Protein AF-X1KBC9-F1 (afdb_monomer)

Sequence (126 aa):
ISLLFATGSGLHWLDIVDHFIANFGLVMIGLVECLILGWMYKLSKLRKHANETSEIKIGKWWEYLIKYVIPFVLFLLLAIAIIDNITNPYLGYPWWVIILGGVAPCLAIFLLSFVFMKIKKHEEVI

Solvent-accessible surface area (backbone atoms only — not comparable to full-atom values): 7046 Å² total; per-residue (Å²): 120,71,68,62,46,72,40,99,67,11,59,60,52,48,51,44,29,51,53,33,39,55,54,48,41,51,36,51,51,53,32,52,48,26,55,43,45,45,70,76,41,69,50,69,57,57,47,50,56,53,39,73,80,38,94,68,73,75,60,72,65,59,54,49,35,43,50,47,52,49,38,50,51,36,51,50,50,40,52,50,51,51,51,45,47,70,78,47,41,69,95,74,52,58,66,68,57,49,41,62,40,22,52,46,54,43,50,49,54,56,51,48,51,56,54,54,68,66,56,73,78,79,82,82,85,127

Foldseek 3Di:
DCVCLVDPCNVVLVVLLCVQCVQPQVLVVLLVVLCCCLPVHDVVVVQVVCQVPDPDRDDCVVSVCSNPVSNVVSVVSNVVVVVCCVVQPVVNDDPVSNCVSHVVVSVVVVVVVVVVVPPDDDDPDD

Mean predicted aligned error: 7.73 Å

pLDDT: mean 84.89, std 9.83, range [48.62, 96.12]

Secondary structure (DSSP, 8-state):
-GGGTTSTTHHHHHHHHHHHIIIIIIHHHHHHHHHIIIIIS-HHHHHHHHHHH-SSPP-HHHHHIIIIIHHHHHHHHHHHHHHHHHHS-GGG--HHHHIIIIIHHHHHHHHHHHHHHHSPPP----

Structure (mmCIF, N/CA/C/O backbone):
data_AF-X1KBC9-F1
#
_entry.id   AF-X1KBC9-F1
#
loop_
_atom_site.group_PDB
_atom_site.id
_atom_site.type_symbol
_atom_site.label_atom_id
_atom_site.label_alt_id
_atom_site.label_comp_id
_atom_site.label_asym_id
_atom_site.label_entity_id
_atom_site.label_seq_id
_atom_site.pdbx_PDB_ins_code
_atom_site.Cartn_x
_atom_site.Cartn_y
_atom_site.Cartn_z
_atom_site.occupancy
_atom_site.B_iso_or_equiv
_atom_site.auth_seq_id
_atom_site.auth_comp_id
_atom_site.auth_asym_id
_atom_site.auth_atom_id
_atom_site.pdbx_PDB_model_num
ATOM 1 N N . ILE A 1 1 ? 20.812 -15.482 -5.052 1.00 63.94 1 ILE A N 1
ATOM 2 C CA . ILE A 1 1 ? 20.012 -14.396 -5.673 1.00 63.94 1 ILE A CA 1
ATOM 3 C C . ILE A 1 1 ? 20.766 -13.064 -5.665 1.00 63.94 1 ILE A C 1
ATOM 5 O O . ILE A 1 1 ? 20.916 -12.479 -6.726 1.00 63.94 1 ILE A O 1
ATOM 9 N N . SER A 1 2 ? 21.324 -12.624 -4.531 1.00 72.94 2 SER A N 1
ATOM 10 C CA . SER A 1 2 ? 21.882 -11.267 -4.386 1.00 72.94 2 SER A CA 1
ATOM 11 C C . SER A 1 2 ? 23.103 -10.941 -5.261 1.00 72.94 2 SER A C 1
ATOM 13 O O . SER A 1 2 ? 23.340 -9.776 -5.553 1.00 72.94 2 SER A O 1
ATOM 15 N N . LEU A 1 3 ? 23.840 -11.953 -5.743 1.00 75.44 3 LEU A N 1
ATOM 16 C CA . LEU A 1 3 ? 24.952 -1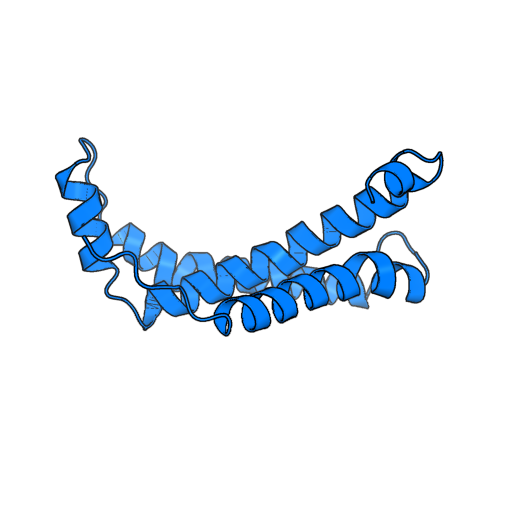1.764 -6.688 1.00 75.44 3 LEU A CA 1
ATOM 17 C C . LEU A 1 3 ? 24.527 -11.115 -8.016 1.00 75.44 3 LEU A C 1
ATOM 19 O O . LEU A 1 3 ? 25.339 -10.430 -8.628 1.00 75.44 3 LEU A O 1
ATOM 23 N N . LEU A 1 4 ? 23.270 -11.287 -8.446 1.00 68.50 4 LEU A N 1
ATOM 24 C CA . LEU A 1 4 ? 22.758 -10.653 -9.667 1.00 68.50 4 LEU A CA 1
ATOM 25 C C . LEU A 1 4 ? 22.751 -9.119 -9.549 1.00 68.50 4 LEU A C 1
ATOM 27 O O . LEU A 1 4 ? 23.065 -8.430 -10.518 1.00 68.50 4 LEU A O 1
ATOM 31 N N . PHE A 1 5 ? 22.496 -8.591 -8.348 1.00 71.38 5 PHE A N 1
ATOM 32 C CA . PHE A 1 5 ? 22.479 -7.151 -8.070 1.00 71.38 5 PHE A CA 1
ATOM 33 C C . PHE A 1 5 ? 23.877 -6.547 -7.866 1.00 71.38 5 PHE A C 1
ATOM 35 O O . PHE A 1 5 ? 24.035 -5.337 -7.972 1.00 71.38 5 PHE A O 1
ATOM 42 N N . ALA A 1 6 ? 24.901 -7.372 -7.622 1.00 75.69 6 ALA A N 1
ATOM 43 C CA . ALA A 1 6 ? 26.285 -6.933 -7.412 1.00 75.69 6 ALA A CA 1
ATOM 44 C C . ALA A 1 6 ? 27.107 -6.814 -8.715 1.00 75.69 6 ALA A C 1
ATOM 46 O O . ALA A 1 6 ? 28.314 -6.580 -8.675 1.00 75.69 6 ALA A O 1
ATOM 47 N N . THR A 1 7 ? 26.476 -7.003 -9.877 1.00 75.81 7 THR A N 1
ATOM 48 C CA . THR A 1 7 ? 27.105 -6.812 -11.194 1.00 75.81 7 THR A CA 1
ATOM 49 C C . THR A 1 7 ? 27.036 -5.342 -11.628 1.00 75.81 7 THR A C 1
ATOM 51 O O . THR A 1 7 ? 26.204 -4.589 -11.132 1.00 75.81 7 THR A O 1
ATOM 54 N N . GLY A 1 8 ? 27.870 -4.910 -12.584 1.00 73.00 8 GLY A N 1
ATOM 55 C CA . GLY A 1 8 ? 27.928 -3.501 -13.022 1.00 73.00 8 GLY A CA 1
ATOM 56 C C . GLY A 1 8 ? 26.610 -2.921 -13.567 1.00 73.00 8 GLY A C 1
ATOM 57 O O . GLY A 1 8 ? 26.437 -1.710 -13.572 1.00 73.00 8 GLY A O 1
ATOM 58 N N . SER A 1 9 ? 25.663 -3.773 -13.977 1.00 76.12 9 SER A N 1
ATOM 59 C CA . SER A 1 9 ? 24.299 -3.394 -14.388 1.00 76.12 9 SER A CA 1
ATOM 60 C C . SER A 1 9 ? 23.230 -3.777 -13.342 1.00 76.12 9 SER A C 1
ATOM 62 O O . SER A 1 9 ? 22.049 -3.475 -13.498 1.00 76.12 9 SER A O 1
ATOM 64 N N . GLY A 1 10 ? 23.630 -4.416 -12.238 1.00 78.31 10 GLY A N 1
ATOM 65 C CA . GLY A 1 10 ? 22.745 -4.898 -11.177 1.00 78.31 10 GLY A CA 1
ATOM 66 C C . GLY A 1 10 ? 22.039 -3.787 -10.400 1.00 78.31 10 GLY A C 1
ATOM 67 O O . GLY A 1 10 ? 20.933 -4.010 -9.914 1.00 78.31 10 GLY A O 1
ATOM 68 N N . LEU A 1 11 ? 22.615 -2.580 -10.363 1.00 82.38 11 LEU A N 1
ATOM 69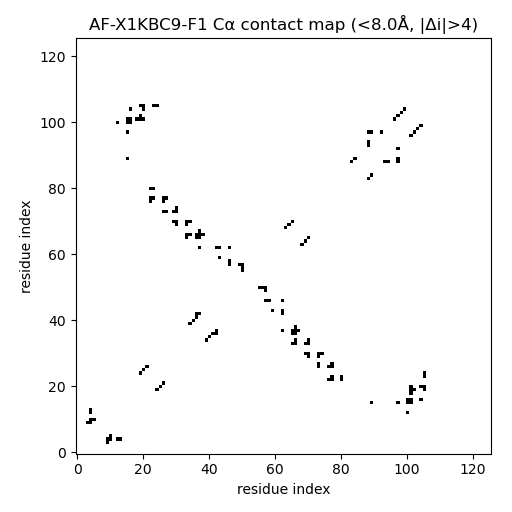 C CA . LEU A 1 11 ? 21.975 -1.404 -9.770 1.00 82.38 11 LEU A CA 1
ATOM 70 C C . LEU A 1 11 ? 20.667 -1.039 -10.490 1.00 82.38 11 LEU A C 1
ATOM 72 O O . LEU A 1 11 ? 19.689 -0.715 -9.830 1.00 82.38 11 LEU A O 1
ATOM 76 N N . HIS A 1 12 ? 20.612 -1.167 -11.820 1.00 83.62 12 HIS A N 1
ATOM 77 C CA . HIS A 1 12 ? 19.394 -0.887 -12.588 1.00 83.62 12 HIS A CA 1
ATOM 78 C C . HIS A 1 12 ? 18.288 -1.906 -12.305 1.00 83.62 12 HIS A C 1
ATOM 80 O O . HIS A 1 12 ? 17.126 -1.541 -12.169 1.00 83.62 12 HIS A O 1
ATOM 86 N N . TRP A 1 13 ? 18.646 -3.186 -12.179 1.00 82.69 13 TRP A N 1
ATOM 87 C CA . TRP A 1 13 ? 17.690 -4.223 -11.791 1.00 82.69 13 TRP A CA 1
ATOM 88 C C . TRP A 1 13 ? 17.166 -4.013 -10.375 1.00 82.69 13 TRP A C 1
ATOM 90 O O . TRP A 1 13 ? 15.975 -4.195 -10.139 1.00 82.69 13 TRP A O 1
ATOM 100 N N . LEU A 1 14 ? 18.046 -3.630 -9.448 1.00 85.50 14 LEU A N 1
ATOM 101 C CA . LEU A 1 14 ? 17.664 -3.335 -8.073 1.00 85.50 14 LEU A CA 1
ATOM 102 C C . LEU A 1 14 ? 16.691 -2.153 -8.009 1.00 85.50 14 LEU A C 1
ATOM 104 O O . LEU A 1 14 ? 15.679 -2.258 -7.332 1.00 85.50 14 LEU A O 1
ATOM 108 N N . ASP A 1 15 ? 16.971 -1.082 -8.750 1.00 85.88 15 ASP A N 1
ATOM 109 C CA . ASP A 1 15 ? 16.137 0.124 -8.815 1.00 85.88 15 A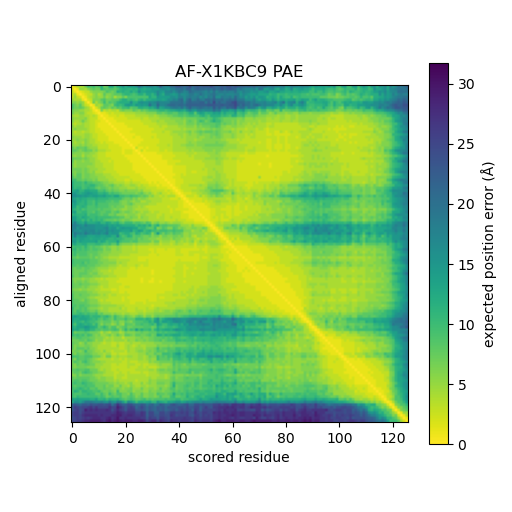SP A CA 1
ATOM 110 C C . ASP A 1 15 ? 14.732 -0.173 -9.366 1.00 85.88 15 ASP A C 1
ATOM 112 O O . ASP A 1 15 ? 13.725 0.196 -8.767 1.00 85.88 15 ASP A O 1
ATOM 116 N N . ILE A 1 16 ? 14.638 -0.956 -10.450 1.00 86.88 16 ILE A N 1
ATOM 117 C CA . ILE A 1 16 ? 13.345 -1.389 -11.005 1.00 86.88 16 ILE A CA 1
ATOM 118 C C . ILE A 1 16 ? 12.564 -2.218 -9.977 1.00 86.88 16 ILE A C 1
ATOM 120 O O . ILE A 1 16 ? 11.384 -1.961 -9.743 1.00 86.88 16 ILE A O 1
ATOM 124 N N . VAL A 1 17 ? 13.202 -3.214 -9.357 1.00 87.69 17 VAL A N 1
ATOM 125 C CA . VAL A 1 17 ? 12.542 -4.068 -8.357 1.00 87.69 17 VAL A CA 1
ATOM 126 C C . VAL A 1 17 ? 12.058 -3.229 -7.170 1.00 87.69 17 VAL A C 1
ATOM 128 O O . VAL A 1 17 ? 10.909 -3.378 -6.755 1.00 87.69 17 VAL A O 1
ATOM 131 N N . ASP A 1 18 ? 12.902 -2.338 -6.648 1.00 88.25 18 ASP A N 1
ATOM 132 C CA . ASP A 1 18 ? 12.581 -1.465 -5.515 1.00 88.25 18 ASP A CA 1
ATOM 133 C C . ASP A 1 18 ? 11.397 -0.547 -5.834 1.00 88.25 18 ASP A C 1
ATOM 135 O O . ASP A 1 18 ? 10.396 -0.544 -5.112 1.00 88.25 18 ASP A O 1
ATOM 139 N N . HIS A 1 19 ? 11.441 0.128 -6.986 1.00 88.56 19 HIS A N 1
ATOM 140 C CA . HIS A 1 19 ? 10.360 0.992 -7.449 1.00 88.56 19 HIS A CA 1
ATOM 141 C C . HIS A 1 19 ? 9.022 0.248 -7.533 1.00 88.56 19 HIS A C 1
ATOM 143 O O . HIS A 1 19 ? 7.998 0.756 -7.068 1.00 88.56 19 HIS A O 1
ATOM 149 N N . PHE A 1 20 ? 9.006 -0.957 -8.108 1.00 89.06 20 PHE A N 1
ATOM 150 C CA . PHE A 1 20 ? 7.771 -1.722 -8.278 1.00 89.06 20 PHE A CA 1
ATOM 151 C C . PHE A 1 20 ? 7.243 -2.301 -6.965 1.00 89.06 20 PHE A C 1
ATOM 153 O O . PHE A 1 20 ? 6.035 -2.253 -6.712 1.00 89.06 20 PHE A O 1
ATOM 160 N N . ILE A 1 21 ? 8.122 -2.823 -6.109 1.00 89.81 21 ILE A N 1
ATOM 161 C CA . ILE A 1 21 ? 7.718 -3.358 -4.806 1.00 89.81 21 ILE A CA 1
ATOM 162 C C . ILE A 1 21 ? 7.177 -2.237 -3.917 1.00 89.81 21 ILE A C 1
ATOM 164 O O . ILE A 1 21 ? 6.131 -2.422 -3.295 1.00 89.81 21 ILE A O 1
ATOM 168 N N . ALA A 1 22 ? 7.827 -1.074 -3.878 1.00 89.81 22 ALA A N 1
ATOM 169 C CA . ALA A 1 22 ? 7.394 0.040 -3.043 1.00 89.81 22 ALA A CA 1
ATOM 170 C C . ALA A 1 22 ? 6.089 0.677 -3.547 1.00 89.81 22 ALA A C 1
ATOM 172 O O . ALA A 1 22 ? 5.159 0.856 -2.762 1.00 89.81 22 ALA A O 1
ATOM 173 N N . ASN A 1 23 ? 5.983 0.980 -4.846 1.00 89.38 23 ASN A N 1
ATOM 174 C CA . ASN A 1 23 ? 4.835 1.726 -5.381 1.00 89.38 23 ASN A CA 1
ATOM 175 C C . ASN A 1 23 ? 3.603 0.863 -5.666 1.00 89.38 23 ASN A C 1
ATOM 177 O O . ASN A 1 23 ? 2.484 1.362 -5.578 1.00 89.38 23 ASN A O 1
ATOM 181 N N . PHE A 1 24 ? 3.782 -0.422 -5.985 1.00 90.12 24 PHE A N 1
ATOM 182 C CA . PHE A 1 24 ? 2.661 -1.331 -6.235 1.00 90.12 24 PHE A CA 1
ATOM 183 C C . PHE A 1 24 ? 2.493 -2.338 -5.108 1.00 90.12 24 PHE A C 1
ATOM 185 O O . PHE A 1 24 ? 1.408 -2.433 -4.544 1.00 90.12 24 PHE A O 1
ATOM 192 N N . GLY A 1 25 ? 3.544 -3.082 -4.761 1.00 89.12 25 GLY A N 1
ATOM 193 C CA . GLY A 1 25 ? 3.458 -4.165 -3.777 1.00 89.12 25 GLY A CA 1
ATOM 194 C C . GLY A 1 25 ? 2.995 -3.681 -2.402 1.00 89.12 25 GLY A C 1
ATOM 195 O O . GLY A 1 25 ? 1.939 -4.089 -1.916 1.00 89.12 25 GLY A O 1
ATOM 196 N N . LEU A 1 26 ? 3.759 -2.777 -1.793 1.00 91.62 26 LEU A N 1
ATOM 197 C CA . LEU A 1 26 ? 3.500 -2.266 -0.447 1.00 91.62 26 LEU A CA 1
ATOM 198 C C . LEU A 1 26 ? 2.190 -1.471 -0.380 1.00 91.62 26 LEU A C 1
ATOM 200 O O . LEU A 1 26 ? 1.401 -1.670 0.542 1.00 91.62 26 LEU A O 1
ATOM 204 N N . VAL A 1 27 ? 1.920 -0.629 -1.382 1.00 93.38 27 VAL A N 1
ATOM 205 C CA . VAL A 1 27 ? 0.674 0.153 -1.469 1.00 93.38 27 VAL A CA 1
ATOM 206 C C . VAL A 1 27 ? -0.550 -0.758 -1.586 1.00 93.38 27 VAL A C 1
ATOM 208 O O . VAL A 1 27 ? -1.532 -0.548 -0.874 1.00 93.38 27 VAL A O 1
ATOM 211 N N . MET A 1 28 ? -0.497 -1.799 -2.426 1.00 91.31 28 MET A N 1
ATOM 212 C CA . MET A 1 28 ? -1.588 -2.771 -2.572 1.00 91.31 28 MET A CA 1
ATOM 213 C C . MET A 1 28 ? -1.853 -3.537 -1.279 1.00 91.31 28 MET A C 1
ATOM 215 O O . MET A 1 28 ? -3.009 -3.677 -0.881 1.00 91.31 28 MET A O 1
ATOM 219 N N . ILE A 1 29 ? -0.799 -4.019 -0.613 1.00 92.31 29 ILE A N 1
ATOM 220 C CA . ILE A 1 29 ? -0.923 -4.740 0.661 1.00 92.31 29 ILE A CA 1
ATOM 221 C C . ILE A 1 29 ? -1.546 -3.825 1.716 1.00 92.31 29 ILE A C 1
ATOM 223 O O . ILE A 1 29 ? -2.553 -4.194 2.317 1.00 92.31 29 ILE A O 1
ATOM 227 N N . GLY A 1 30 ? -1.025 -2.605 1.872 1.00 93.31 30 GLY A N 1
ATOM 228 C CA . GLY A 1 30 ? -1.562 -1.631 2.823 1.00 93.31 30 GLY A CA 1
ATOM 229 C C . GLY A 1 30 ? -3.019 -1.257 2.535 1.00 93.31 30 GLY A C 1
ATOM 230 O O . GLY A 1 30 ? -3.816 -1.107 3.463 1.00 93.31 30 GLY A O 1
ATOM 231 N N . LEU A 1 31 ? -3.405 -1.159 1.258 1.00 94.06 31 LEU A N 1
ATOM 232 C CA . LEU A 1 31 ? -4.788 -0.896 0.867 1.00 94.06 31 LEU A CA 1
ATOM 233 C C . LEU A 1 31 ? -5.698 -2.054 1.289 1.00 94.06 31 LEU A C 1
ATOM 235 O O . LEU A 1 31 ? -6.720 -1.821 1.932 1.00 94.06 31 LEU A O 1
ATOM 239 N N . VAL A 1 32 ? -5.315 -3.296 0.983 1.00 92.62 32 VAL A N 1
ATOM 240 C CA . VAL A 1 32 ? -6.072 -4.496 1.374 1.00 92.62 32 VAL A CA 1
ATOM 241 C C . VAL A 1 32 ? -6.177 -4.612 2.896 1.00 92.62 32 VAL A C 1
ATOM 243 O O . VAL A 1 32 ? -7.268 -4.859 3.409 1.00 92.62 32 VAL A O 1
ATOM 246 N N . GLU A 1 33 ? -5.095 -4.373 3.636 1.00 92.44 33 GLU A N 1
ATOM 247 C CA . GLU A 1 33 ? -5.106 -4.368 5.103 1.00 92.44 33 GLU A CA 1
ATOM 248 C C . GLU A 1 33 ? -6.063 -3.314 5.665 1.00 92.44 33 GLU A C 1
ATOM 250 O O . GLU A 1 33 ? -6.859 -3.621 6.554 1.00 92.44 33 GLU A O 1
ATOM 255 N N . CYS A 1 34 ? -6.057 -2.095 5.118 1.00 94.00 34 CYS A N 1
ATOM 256 C CA . CYS A 1 34 ? -6.992 -1.045 5.524 1.00 94.00 34 CYS A CA 1
ATOM 257 C C . CYS A 1 34 ? -8.444 -1.415 5.198 1.00 94.00 34 CYS A C 1
ATOM 259 O O . CYS A 1 34 ? -9.329 -1.165 6.014 1.00 94.00 34 CYS A O 1
ATOM 261 N N . LEU A 1 35 ? -8.706 -2.043 4.046 1.00 92.50 35 LEU A N 1
ATOM 262 C CA . LEU A 1 35 ? -10.044 -2.524 3.682 1.00 92.50 35 LEU A CA 1
ATOM 263 C C . LEU A 1 35 ? -10.543 -3.607 4.654 1.00 92.50 35 LEU A C 1
ATOM 265 O O . LEU A 1 35 ? -11.682 -3.563 5.127 1.00 92.50 35 LEU A O 1
ATOM 269 N N . ILE A 1 36 ? -9.679 -4.555 5.014 1.00 91.50 36 ILE A N 1
ATOM 270 C CA . ILE A 1 36 ? -10.020 -5.637 5.944 1.00 91.50 36 ILE A CA 1
ATOM 271 C C . ILE A 1 36 ? -10.213 -5.081 7.360 1.00 91.50 36 ILE A C 1
ATOM 273 O O . ILE A 1 36 ? -11.268 -5.268 7.969 1.00 91.50 36 ILE A O 1
ATOM 277 N N . LEU A 1 37 ? -9.232 -4.359 7.902 1.00 90.31 37 LEU A N 1
ATOM 278 C CA . LEU A 1 37 ? -9.291 -3.841 9.272 1.00 90.31 37 LEU A CA 1
ATOM 279 C C . LEU A 1 37 ? -10.344 -2.739 9.433 1.00 90.31 37 LEU A C 1
ATOM 281 O O . LEU A 1 37 ? -10.992 -2.661 10.475 1.00 90.31 37 LEU A O 1
ATOM 285 N N . GLY A 1 38 ? -10.536 -1.914 8.404 1.00 89.69 38 GLY A N 1
ATOM 286 C CA . GLY A 1 38 ? -11.458 -0.780 8.387 1.00 89.69 38 GLY A CA 1
ATOM 287 C C . GLY A 1 38 ? -12.934 -1.160 8.383 1.00 89.69 38 GLY A C 1
ATOM 288 O O . GLY A 1 38 ? -13.755 -0.468 8.997 1.00 89.69 38 GLY A O 1
ATOM 289 N N . TRP A 1 39 ? -13.284 -2.253 7.699 1.00 87.56 39 TRP A N 1
ATOM 290 C CA . TRP A 1 39 ? -14.680 -2.645 7.491 1.00 87.56 39 TRP A CA 1
ATOM 291 C C . TRP A 1 39 ? -15.041 -4.016 8.057 1.00 87.56 39 TRP A C 1
ATOM 293 O O . TRP A 1 39 ? -16.178 -4.184 8.495 1.00 87.56 39 TRP A O 1
ATOM 303 N N . MET A 1 40 ? -14.115 -4.979 8.093 1.00 87.19 40 MET A N 1
ATOM 304 C CA . MET A 1 40 ? -14.398 -6.319 8.624 1.00 87.19 40 MET A CA 1
ATOM 305 C C . MET A 1 40 ? -14.094 -6.437 10.122 1.00 87.19 40 MET A C 1
ATOM 307 O O . MET A 1 40 ? -14.755 -7.208 10.818 1.00 87.19 40 MET A O 1
ATOM 311 N N . TYR A 1 41 ? -13.126 -5.675 10.646 1.00 88.31 41 TYR A N 1
ATOM 312 C CA . TYR A 1 41 ? -12.739 -5.719 12.060 1.00 88.31 41 TYR A CA 1
ATOM 313 C C . TYR A 1 41 ? -13.265 -4.521 12.869 1.00 88.31 41 TYR A C 1
ATOM 315 O O . TYR A 1 41 ? -13.464 -3.418 12.364 1.00 88.31 41 TYR A O 1
ATOM 323 N N . LYS A 1 42 ? -13.474 -4.711 14.181 1.00 86.75 42 LYS A N 1
ATOM 324 C CA . LYS A 1 42 ? -13.844 -3.618 15.099 1.00 86.75 42 LYS A CA 1
ATOM 325 C C . LYS A 1 42 ? -12.596 -2.845 15.541 1.00 86.75 42 LYS A C 1
ATOM 327 O O . LYS A 1 42 ? -12.017 -3.148 16.586 1.00 86.75 42 LYS A O 1
ATOM 332 N N . LEU A 1 43 ? -12.226 -1.812 14.782 1.00 87.19 43 LEU A N 1
ATOM 333 C CA . LEU A 1 43 ? -11.134 -0.868 15.096 1.00 87.19 43 LEU A CA 1
ATOM 334 C C . LEU A 1 43 ? -11.197 -0.299 16.522 1.00 87.19 43 LEU A C 1
ATOM 336 O O . LEU A 1 43 ? -10.168 -0.114 17.168 1.00 87.19 43 LEU A O 1
ATOM 340 N N . SER A 1 44 ? -12.401 -0.092 17.057 1.00 86.38 44 SER A N 1
ATOM 341 C CA . SER A 1 44 ? -12.608 0.380 18.428 1.00 86.38 44 SER A CA 1
ATOM 342 C C . SER A 1 44 ? -12.027 -0.550 19.499 1.00 86.38 44 SER A C 1
ATOM 344 O O . SER A 1 44 ? -11.585 -0.068 20.544 1.00 86.38 44 SER A O 1
ATOM 346 N N . LYS A 1 45 ? -11.974 -1.866 19.241 1.00 88.69 45 LYS A N 1
ATOM 347 C CA . LYS A 1 45 ? -11.342 -2.846 20.135 1.00 88.69 45 LYS A CA 1
ATOM 348 C C . LYS A 1 45 ? -9.820 -2.700 20.120 1.00 88.69 45 LYS A C 1
ATOM 350 O O . LYS A 1 45 ? -9.222 -2.685 21.190 1.00 88.69 45 LYS A O 1
ATOM 355 N N . LEU A 1 46 ? -9.222 -2.522 18.937 1.00 88.06 46 LEU A N 1
ATOM 356 C CA . LEU A 1 46 ? -7.779 -2.279 18.788 1.00 88.06 46 LEU A CA 1
ATOM 357 C C . LEU A 1 46 ? -7.371 -0.978 19.475 1.00 88.06 46 LEU A C 1
ATOM 359 O O . LEU A 1 46 ? -6.431 -0.965 20.261 1.00 88.06 46 LEU A O 1
ATOM 363 N N . ARG A 1 47 ? -8.134 0.098 19.257 1.00 90.25 47 ARG A N 1
ATOM 364 C CA . ARG A 1 47 ? -7.886 1.387 19.909 1.00 90.25 47 ARG A CA 1
ATOM 365 C C . ARG A 1 47 ? -8.008 1.297 21.428 1.00 90.25 47 ARG A C 1
ATOM 367 O O . ARG A 1 47 ? -7.193 1.878 22.134 1.00 90.25 47 ARG A O 1
ATOM 374 N N . LYS A 1 48 ? -9.030 0.602 21.944 1.00 90.19 48 LYS A N 1
ATOM 375 C CA . LYS A 1 48 ? -9.195 0.422 23.393 1.00 90.19 48 LYS A CA 1
ATOM 376 C C . LYS A 1 48 ? -8.005 -0.336 23.980 1.00 90.19 48 LYS A C 1
ATOM 378 O O . LYS A 1 48 ? -7.450 0.133 24.960 1.00 90.19 48 LYS A O 1
ATOM 383 N N . HIS A 1 49 ? -7.597 -1.427 23.338 1.00 90.06 49 HIS A N 1
ATOM 384 C CA . HIS A 1 49 ? -6.449 -2.216 23.767 1.00 90.06 49 HIS A CA 1
ATOM 385 C C . HIS A 1 49 ? -5.144 -1.406 23.746 1.00 90.06 49 HIS A C 1
ATOM 387 O O . HIS A 1 49 ? -4.420 -1.381 24.732 1.00 90.06 49 HIS A O 1
ATOM 393 N N . ALA A 1 50 ? -4.885 -0.648 22.676 1.00 88.62 50 ALA A N 1
ATOM 394 C CA . ALA A 1 50 ? -3.724 0.239 22.610 1.00 88.62 50 ALA A CA 1
ATOM 395 C C . ALA A 1 50 ? -3.740 1.298 23.731 1.00 88.62 50 ALA A C 1
ATOM 397 O O . ALA A 1 50 ? -2.711 1.580 24.340 1.00 88.62 50 ALA A O 1
ATOM 398 N N . ASN A 1 51 ? -4.914 1.845 24.055 1.00 92.69 51 ASN A N 1
ATOM 399 C CA . ASN A 1 51 ? -5.084 2.845 25.113 1.00 92.69 51 ASN A CA 1
ATOM 400 C C . ASN A 1 51 ? -5.005 2.283 26.542 1.00 92.69 51 ASN A C 1
ATOM 402 O O . ASN A 1 51 ? -4.951 3.077 27.478 1.00 92.69 51 ASN A O 1
ATOM 406 N N . GLU A 1 52 ? -5.053 0.962 26.735 1.00 91.50 52 GLU A N 1
ATOM 407 C CA . GLU A 1 52 ? -4.912 0.335 28.059 1.00 91.50 52 GLU A CA 1
ATOM 408 C C . GLU A 1 52 ? -3.454 0.354 28.538 1.00 91.50 52 GLU A C 1
ATOM 410 O O . GLU A 1 52 ? -3.208 0.462 29.735 1.00 91.50 52 GLU A O 1
ATOM 415 N N . THR A 1 53 ? -2.496 0.301 27.609 1.00 89.44 53 THR A N 1
ATOM 416 C CA . THR A 1 53 ? -1.052 0.290 27.907 1.00 89.44 53 THR A CA 1
ATOM 417 C C . THR A 1 53 ? -0.363 1.625 27.594 1.00 89.44 53 THR A C 1
ATOM 419 O O . THR A 1 53 ? 0.750 1.858 28.052 1.00 89.44 53 THR A O 1
ATOM 422 N N . SER A 1 54 ? -1.005 2.519 26.835 1.00 85.12 54 SER A N 1
ATOM 423 C CA . SER A 1 54 ? -0.388 3.774 26.378 1.00 85.12 54 SER A CA 1
ATOM 424 C C . SER A 1 54 ? -0.649 4.950 27.323 1.00 85.12 54 SER A C 1
ATOM 426 O O . SER A 1 54 ? -1.791 5.216 27.696 1.00 85.12 54 SER A O 1
ATOM 428 N N . GLU A 1 55 ? 0.393 5.732 27.618 1.00 85.12 55 GLU A N 1
ATOM 429 C CA . GLU A 1 55 ? 0.278 7.008 28.348 1.00 85.12 55 GLU A CA 1
ATOM 430 C C . GLU A 1 55 ? -0.489 8.069 27.534 1.00 85.12 55 GLU A C 1
ATOM 432 O O . GLU A 1 55 ? -1.219 8.894 28.088 1.00 85.12 55 GLU A O 1
ATOM 437 N N . ILE A 1 56 ? -0.384 8.008 26.200 1.00 88.62 56 ILE A N 1
ATOM 438 C CA . ILE A 1 56 ? -1.101 8.873 25.255 1.00 88.62 56 ILE A CA 1
ATOM 439 C C . ILE A 1 56 ? -2.306 8.116 24.691 1.00 88.62 56 ILE A C 1
ATOM 441 O O . ILE A 1 56 ? -2.166 7.077 24.047 1.00 88.62 56 ILE A O 1
ATOM 445 N N . LYS A 1 57 ? -3.511 8.660 24.897 1.00 88.25 57 LYS A N 1
ATOM 446 C CA . LYS A 1 57 ? -4.756 8.029 24.444 1.00 88.25 57 LYS A CA 1
ATOM 447 C C . LYS A 1 57 ? -5.087 8.405 23.003 1.00 88.25 57 LYS A C 1
ATOM 449 O O . LYS A 1 57 ? -5.294 9.570 22.671 1.00 88.25 57 LYS A O 1
ATOM 454 N N . ILE A 1 58 ? -5.251 7.390 22.169 1.00 90.62 58 ILE A N 1
ATOM 455 C CA . ILE A 1 58 ? -5.711 7.496 20.790 1.00 90.62 58 ILE A CA 1
ATOM 456 C C . ILE A 1 58 ? -7.226 7.752 20.778 1.00 90.62 58 ILE A C 1
ATOM 458 O O . ILE A 1 58 ? -8.014 7.045 21.424 1.00 90.62 58 ILE A O 1
ATOM 462 N N . GLY A 1 59 ? -7.641 8.780 20.035 1.00 89.81 59 GLY A N 1
ATOM 463 C CA . GLY A 1 59 ? -9.039 9.186 19.874 1.00 89.81 59 GLY A CA 1
ATOM 464 C C . GLY A 1 59 ? -9.748 8.497 18.703 1.00 89.81 59 GLY A C 1
ATOM 465 O O . GLY A 1 59 ? -9.159 7.723 17.954 1.00 89.81 59 GLY A O 1
ATOM 466 N N . LYS A 1 60 ? -11.034 8.812 18.504 1.00 90.31 60 LYS A N 1
ATOM 467 C CA . LYS A 1 60 ? -11.835 8.256 17.393 1.00 90.31 60 LYS A CA 1
ATOM 468 C C . LYS A 1 60 ? -11.326 8.668 16.004 1.00 90.31 60 LYS A C 1
ATOM 470 O O . LYS A 1 60 ? -11.608 7.968 15.040 1.00 90.31 60 LYS A O 1
ATOM 475 N N . TRP A 1 61 ? -10.575 9.768 15.898 1.00 92.69 61 TRP A N 1
ATOM 476 C CA . TRP A 1 61 ? -9.984 10.239 14.637 1.00 92.69 61 TRP A CA 1
ATOM 477 C C . TRP A 1 61 ? -9.095 9.176 13.977 1.00 92.69 61 TRP A C 1
ATOM 479 O O . TRP A 1 61 ? -9.108 9.045 12.760 1.00 92.69 61 TRP A O 1
ATOM 489 N N . TRP A 1 62 ? -8.401 8.361 14.774 1.00 92.81 62 TRP A N 1
ATOM 490 C CA . TRP A 1 62 ? -7.561 7.272 14.278 1.00 92.81 62 TRP A CA 1
ATOM 491 C C . TRP A 1 62 ? -8.370 6.194 13.545 1.00 92.81 62 TRP A C 1
ATOM 493 O O . TRP A 1 62 ? -7.957 5.718 12.491 1.00 92.81 62 TRP A O 1
ATOM 503 N N . GLU A 1 63 ? -9.570 5.870 14.044 1.00 91.38 63 GLU A N 1
ATOM 504 C CA . GLU A 1 63 ? -10.473 4.927 13.370 1.00 91.38 63 GLU A CA 1
ATOM 505 C C . GLU A 1 63 ? -10.940 5.491 12.015 1.00 91.38 63 GLU A C 1
ATOM 507 O O . GLU A 1 63 ? -10.982 4.766 11.023 1.00 91.38 63 GLU A O 1
ATOM 512 N N . TYR A 1 64 ? -11.241 6.796 11.951 1.00 92.38 64 TYR A N 1
ATOM 513 C CA . TYR A 1 64 ? -11.613 7.470 10.701 1.00 92.38 64 TYR A CA 1
ATOM 514 C C . TYR A 1 64 ? -10.464 7.516 9.689 1.00 92.38 64 TYR A C 1
ATOM 516 O O . TYR A 1 64 ? -10.707 7.346 8.493 1.00 92.38 64 TYR A O 1
ATOM 524 N N . LEU A 1 65 ? -9.223 7.709 10.146 1.00 93.88 65 LEU A N 1
ATOM 525 C CA . LEU A 1 65 ? -8.059 7.698 9.263 1.00 93.88 65 LEU A CA 1
ATOM 526 C C . LEU A 1 65 ? -7.886 6.342 8.583 1.00 93.88 65 LEU A C 1
ATOM 528 O O . LEU A 1 65 ? -7.810 6.294 7.359 1.00 93.88 65 LEU A O 1
ATO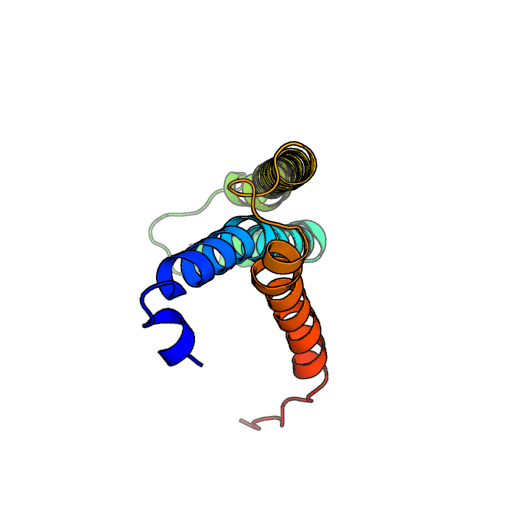M 532 N N . ILE A 1 66 ? -7.880 5.252 9.354 1.00 92.75 66 ILE A N 1
ATOM 533 C CA . ILE A 1 66 ? -7.681 3.898 8.811 1.00 92.75 66 ILE A CA 1
ATOM 534 C C . ILE A 1 66 ? -8.833 3.487 7.905 1.00 92.75 66 ILE A C 1
ATOM 536 O O . ILE A 1 66 ? -8.619 2.834 6.889 1.00 92.75 66 ILE A O 1
ATOM 540 N N . LYS A 1 67 ? -10.058 3.885 8.248 1.00 92.31 67 LYS A N 1
ATOM 541 C CA . LYS A 1 67 ? -11.233 3.491 7.477 1.00 92.31 67 LYS A CA 1
ATOM 542 C C . LYS A 1 67 ? -11.420 4.291 6.189 1.00 92.31 67 LYS A C 1
ATOM 544 O O . LYS A 1 67 ? -11.960 3.749 5.236 1.00 92.31 67 LYS A O 1
ATOM 549 N N . TYR A 1 68 ? -11.022 5.561 6.144 1.00 92.88 68 TYR A N 1
ATOM 550 C CA . TYR A 1 68 ? -11.345 6.424 5.000 1.00 92.88 68 TYR A CA 1
ATOM 551 C C . TYR A 1 68 ? -10.133 7.131 4.406 1.00 92.88 68 TYR A C 1
ATOM 553 O O . TYR A 1 68 ? -9.914 7.042 3.203 1.00 92.88 68 TYR A O 1
ATOM 561 N N . VAL A 1 69 ? -9.335 7.823 5.221 1.00 95.25 69 VAL A N 1
ATOM 562 C CA . VAL A 1 69 ? -8.274 8.703 4.702 1.00 95.25 69 VAL A CA 1
ATOM 563 C C . VAL A 1 69 ? -7.118 7.903 4.106 1.00 95.25 69 VAL A C 1
ATOM 565 O O . VAL A 1 69 ? -6.731 8.144 2.968 1.00 95.25 69 VAL A O 1
ATOM 568 N N . ILE A 1 70 ? -6.596 6.926 4.846 1.00 95.12 70 ILE A N 1
ATOM 569 C CA . ILE A 1 70 ? -5.488 6.075 4.401 1.00 95.1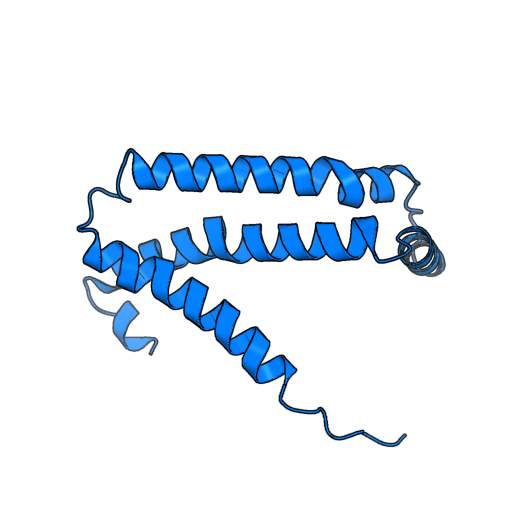2 70 ILE A CA 1
ATOM 570 C C . ILE A 1 70 ? -5.861 5.283 3.138 1.00 95.12 70 ILE A C 1
ATOM 572 O O . ILE A 1 70 ? -5.132 5.405 2.155 1.00 95.12 70 ILE A O 1
ATOM 576 N N . PRO A 1 71 ? -6.984 4.536 3.082 1.00 94.56 71 PRO A N 1
ATOM 577 C CA . PRO A 1 71 ? -7.335 3.796 1.873 1.00 94.56 71 PRO A CA 1
ATOM 578 C C . PRO A 1 71 ? -7.587 4.718 0.675 1.00 94.56 71 PRO A C 1
ATOM 580 O O . PRO A 1 71 ? -7.232 4.357 -0.442 1.00 94.56 71 PRO A O 1
ATOM 583 N N . PHE A 1 72 ? -8.127 5.922 0.887 1.00 96.12 72 PHE A N 1
ATOM 584 C CA . PHE A 1 72 ? -8.289 6.905 -0.185 1.00 96.12 72 PHE A CA 1
ATOM 585 C C . PHE A 1 72 ? -6.942 7.372 -0.753 1.00 96.12 72 PHE A C 1
ATOM 587 O O . PHE A 1 72 ? -6.752 7.363 -1.968 1.00 96.12 72 PHE A O 1
ATOM 594 N N . VAL A 1 73 ? -5.986 7.731 0.109 1.00 96.00 73 VAL A N 1
ATOM 595 C CA . VAL A 1 73 ? -4.645 8.153 -0.326 1.00 96.00 73 VAL A CA 1
ATOM 596 C C . VAL A 1 73 ? -3.907 7.005 -1.015 1.00 96.00 73 VAL A C 1
ATOM 598 O O . VAL A 1 73 ? -3.351 7.210 -2.088 1.00 96.00 73 VAL A O 1
ATOM 601 N N . LEU A 1 74 ? -3.942 5.793 -0.453 1.00 95.12 74 LEU A N 1
ATOM 602 C CA . LEU A 1 74 ? -3.308 4.618 -1.061 1.00 95.12 74 LEU A CA 1
ATOM 603 C C . LEU A 1 74 ? -3.911 4.290 -2.429 1.00 95.12 74 LEU A C 1
ATOM 605 O O . LEU A 1 74 ? -3.176 3.987 -3.365 1.00 95.12 74 LEU A O 1
ATOM 609 N N . PHE A 1 75 ? -5.232 4.403 -2.572 1.00 95.19 75 PHE A N 1
ATOM 610 C CA . PHE A 1 75 ? -5.896 4.225 -3.859 1.00 95.19 75 PHE A CA 1
ATOM 611 C C . PHE A 1 75 ? -5.437 5.263 -4.892 1.00 95.19 75 PHE A C 1
ATOM 613 O O . PHE A 1 75 ? -5.137 4.901 -6.028 1.00 95.19 75 PHE A O 1
ATOM 620 N N . LEU A 1 76 ? -5.337 6.539 -4.504 1.00 95.81 76 LEU A N 1
ATOM 621 C CA . LEU A 1 76 ? -4.831 7.592 -5.389 1.00 95.81 76 LEU A CA 1
ATOM 622 C C . LEU A 1 76 ? -3.375 7.352 -5.796 1.00 95.81 76 LEU A C 1
ATOM 624 O O . LEU A 1 76 ? -3.058 7.462 -6.977 1.00 95.81 76 LEU A O 1
ATOM 628 N N . LEU A 1 77 ? -2.505 6.997 -4.847 1.00 94.56 77 LEU A N 1
ATOM 629 C CA . LEU A 1 77 ? -1.100 6.687 -5.127 1.00 94.56 77 LEU A CA 1
ATOM 630 C C . LEU A 1 77 ? -0.974 5.527 -6.113 1.00 94.56 77 LEU A C 1
ATOM 632 O O . LEU A 1 77 ? -0.220 5.621 -7.079 1.00 94.56 77 LEU A O 1
ATOM 636 N N . LEU A 1 78 ? -1.763 4.472 -5.917 1.00 92.44 78 LEU A N 1
ATOM 637 C CA . LEU A 1 78 ? -1.794 3.334 -6.825 1.00 92.44 78 LEU A CA 1
ATOM 638 C C . LEU A 1 78 ? -2.279 3.737 -8.225 1.00 92.44 78 LEU A C 1
ATOM 640 O O . LEU A 1 78 ? -1.677 3.342 -9.219 1.00 92.44 78 LEU A O 1
ATOM 644 N N . ALA A 1 79 ? -3.343 4.538 -8.319 1.00 92.88 79 ALA A N 1
ATOM 645 C CA . ALA A 1 79 ? -3.862 5.011 -9.601 1.00 92.88 79 ALA A CA 1
ATOM 646 C C . ALA A 1 79 ? -2.830 5.863 -10.353 1.00 92.88 79 ALA A C 1
ATOM 648 O O . ALA A 1 79 ? -2.629 5.662 -11.550 1.00 92.88 79 ALA A O 1
ATOM 649 N N . ILE A 1 80 ? -2.139 6.764 -9.649 1.00 92.38 80 ILE A N 1
ATOM 650 C CA . ILE A 1 80 ? -1.055 7.575 -10.215 1.00 92.38 80 ILE A CA 1
ATOM 651 C C . ILE A 1 80 ? 0.077 6.671 -10.709 1.00 92.38 80 ILE A C 1
ATOM 653 O O . ILE A 1 80 ? 0.499 6.819 -11.851 1.00 92.38 80 ILE A O 1
ATOM 657 N N . ALA A 1 81 ? 0.516 5.701 -9.902 1.00 88.81 81 ALA A N 1
ATOM 658 C CA . ALA A 1 81 ? 1.586 4.777 -10.277 1.00 88.81 81 ALA A CA 1
ATOM 659 C C . ALA A 1 81 ? 1.240 3.944 -11.525 1.00 88.81 81 ALA A C 1
ATOM 661 O O . ALA A 1 81 ? 2.101 3.733 -12.381 1.00 88.81 81 ALA A O 1
ATOM 662 N N . ILE A 1 82 ? -0.019 3.498 -11.653 1.00 88.19 82 ILE A N 1
ATOM 663 C CA . ILE A 1 82 ? -0.518 2.778 -12.835 1.00 88.19 82 ILE A CA 1
ATOM 664 C C . ILE A 1 82 ? -0.499 3.683 -14.069 1.00 88.19 82 ILE A C 1
ATOM 666 O O . ILE A 1 82 ? 0.005 3.273 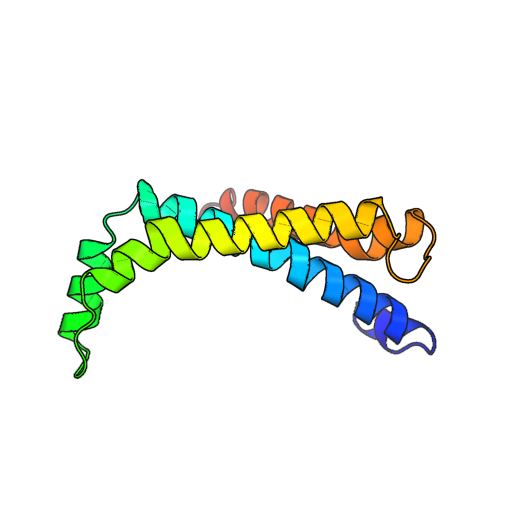-15.113 1.00 88.19 82 ILE A O 1
ATOM 670 N N . ILE A 1 83 ? -1.053 4.896 -13.966 1.00 88.31 83 ILE A N 1
ATOM 671 C CA . ILE A 1 83 ? -1.119 5.835 -15.094 1.00 88.31 83 ILE A CA 1
ATOM 672 C C . ILE A 1 83 ? 0.291 6.188 -15.559 1.00 88.31 83 ILE A C 1
ATOM 674 O O . ILE A 1 83 ? 0.569 6.086 -16.752 1.00 88.31 83 ILE A O 1
ATOM 678 N N . ASP A 1 84 ? 1.178 6.535 -14.625 1.00 86.06 84 ASP A N 1
ATOM 679 C CA . ASP A 1 84 ? 2.553 6.917 -14.928 1.00 86.06 84 ASP A CA 1
ATOM 680 C C . ASP A 1 84 ? 3.279 5.795 -15.678 1.00 86.06 84 ASP A C 1
ATOM 682 O O . ASP A 1 84 ? 3.757 6.027 -16.785 1.00 86.06 84 ASP A O 1
ATOM 686 N N . ASN A 1 85 ? 3.208 4.551 -15.186 1.00 83.19 85 ASN A N 1
ATOM 687 C CA . ASN A 1 85 ? 3.828 3.397 -15.849 1.00 83.19 85 ASN A CA 1
ATOM 688 C C . ASN A 1 85 ? 3.253 3.076 -17.239 1.00 83.19 85 ASN A C 1
ATOM 690 O O . ASN A 1 85 ? 3.972 2.547 -18.086 1.00 83.19 85 ASN A O 1
ATOM 694 N N . ILE A 1 86 ? 1.969 3.356 -17.485 1.00 80.25 86 ILE A N 1
ATOM 695 C CA . ILE A 1 86 ? 1.349 3.144 -18.804 1.00 80.25 86 ILE A CA 1
ATOM 696 C C . ILE A 1 86 ? 1.754 4.254 -19.779 1.00 80.25 86 ILE A C 1
ATOM 698 O O . ILE A 1 86 ? 2.022 3.972 -20.947 1.00 80.25 86 ILE A O 1
ATOM 702 N N . THR A 1 87 ? 1.781 5.509 -19.324 1.00 81.56 87 THR A N 1
ATOM 703 C CA . THR A 1 87 ? 2.107 6.663 -20.179 1.00 81.56 87 THR A CA 1
ATOM 704 C C . THR A 1 87 ? 3.599 6.810 -20.449 1.00 81.56 87 THR A C 1
ATOM 706 O O . THR A 1 87 ? 3.985 7.134 -21.569 1.00 81.56 87 THR A O 1
ATOM 709 N N . ASN A 1 88 ? 4.432 6.539 -19.449 1.00 78.38 88 ASN A N 1
ATOM 710 C CA . ASN A 1 88 ? 5.880 6.646 -19.499 1.00 78.38 88 ASN A CA 1
ATOM 711 C C . ASN A 1 88 ? 6.462 5.351 -18.919 1.00 78.38 88 ASN A C 1
ATOM 713 O O . ASN A 1 88 ? 6.572 5.225 -17.698 1.00 78.38 88 ASN A O 1
ATOM 717 N N . PRO A 1 89 ? 6.835 4.370 -19.765 1.00 76.62 89 PRO A N 1
ATOM 718 C CA . PRO A 1 89 ? 7.496 3.161 -19.293 1.00 76.62 89 PRO A CA 1
ATOM 719 C C . PRO A 1 89 ? 8.687 3.546 -18.419 1.00 76.62 89 PRO A C 1
ATOM 721 O O . PRO A 1 89 ? 9.466 4.422 -18.804 1.00 76.62 89 PRO A O 1
ATOM 724 N N . TYR A 1 90 ? 8.812 2.918 -17.248 1.00 73.56 90 TYR A N 1
ATOM 725 C CA . TYR A 1 90 ? 9.811 3.283 -16.246 1.00 73.56 90 TYR A CA 1
ATOM 726 C C . TYR A 1 90 ? 11.209 3.423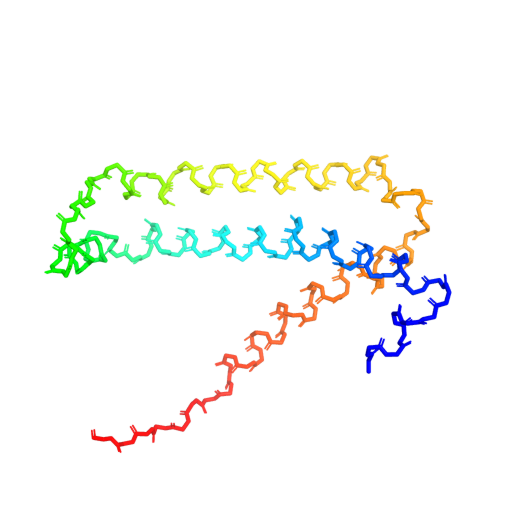 -16.873 1.00 73.56 90 TYR A C 1
ATOM 728 O O . TYR A 1 90 ? 11.725 2.472 -17.465 1.00 73.56 90 TYR A O 1
ATOM 736 N N . LEU A 1 91 ? 11.786 4.631 -16.799 1.00 73.12 91 LEU A N 1
ATOM 737 C CA . LEU A 1 91 ? 13.085 5.011 -17.385 1.00 73.12 91 LEU A CA 1
ATOM 738 C C . LEU A 1 91 ? 13.252 4.708 -18.894 1.00 73.12 91 LEU A C 1
ATOM 740 O O . LEU A 1 91 ? 14.372 4.628 -19.396 1.00 73.12 91 LEU A O 1
ATOM 744 N N . GLY A 1 92 ? 12.155 4.543 -19.637 1.00 76.50 92 GLY A N 1
ATOM 745 C CA . GLY A 1 92 ? 12.170 4.163 -21.052 1.00 76.50 92 GLY A CA 1
ATOM 746 C C . GLY A 1 92 ? 12.606 2.716 -21.303 1.00 76.50 92 GLY A C 1
ATOM 747 O O . GLY A 1 92 ? 12.965 2.374 -22.432 1.00 76.50 92 GLY A O 1
ATOM 748 N N . TYR A 1 93 ? 12.605 1.860 -20.276 1.00 80.69 93 TYR A N 1
ATOM 749 C CA . TYR A 1 93 ? 13.008 0.467 -20.434 1.00 80.69 93 TYR A CA 1
ATOM 750 C C . TYR A 1 93 ? 12.032 -0.328 -21.315 1.00 80.69 93 TYR A C 1
ATOM 752 O O . TYR A 1 93 ? 10.824 -0.070 -21.316 1.00 80.69 93 TYR A O 1
ATOM 760 N N . PRO A 1 94 ? 12.523 -1.358 -22.034 1.00 83.50 94 PRO A N 1
ATOM 761 C CA . PRO A 1 94 ? 1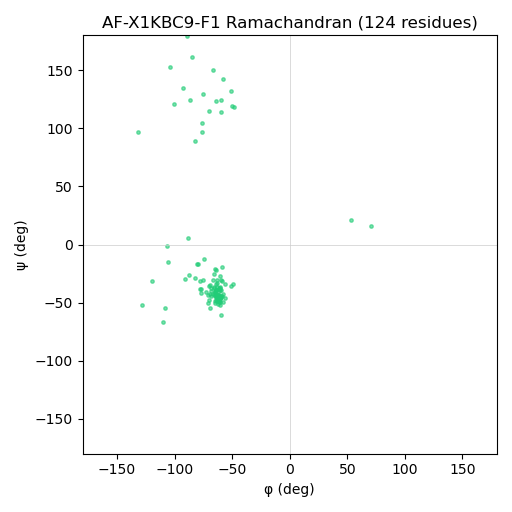1.658 -2.281 -22.756 1.00 83.50 94 PRO A CA 1
ATOM 762 C C . PRO A 1 94 ? 10.666 -2.969 -21.811 1.00 83.50 94 PRO A C 1
ATOM 764 O O . PRO A 1 94 ? 11.038 -3.406 -20.720 1.00 83.50 94 PRO A O 1
ATOM 767 N N . TRP A 1 95 ? 9.431 -3.176 -22.274 1.00 79.56 95 TRP 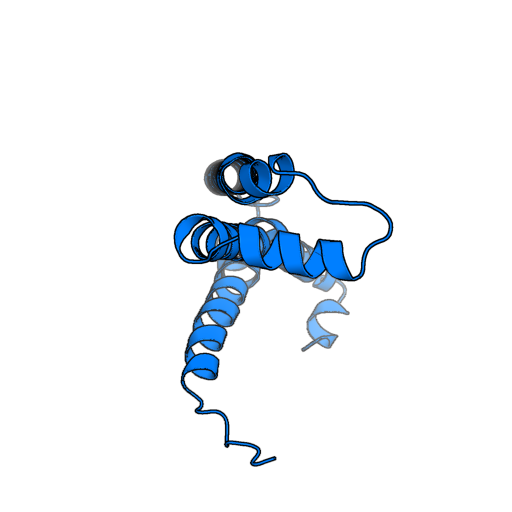A N 1
ATOM 768 C CA . TRP A 1 95 ? 8.361 -3.819 -21.498 1.00 79.56 95 TRP A CA 1
ATOM 769 C C . TRP A 1 95 ? 8.757 -5.162 -20.876 1.00 79.56 95 TRP A C 1
ATOM 771 O O . TRP A 1 95 ? 8.357 -5.459 -19.756 1.00 79.56 95 TRP A O 1
ATOM 781 N N . TRP A 1 96 ? 9.584 -5.962 -21.556 1.00 80.94 96 TRP A N 1
ATOM 782 C CA . TRP A 1 96 ? 10.054 -7.238 -21.011 1.00 80.94 96 TRP A CA 1
ATOM 783 C C . TRP A 1 96 ? 10.867 -7.074 -19.716 1.00 80.94 96 TRP A C 1
ATOM 785 O O . TRP A 1 96 ? 10.718 -7.871 -18.794 1.00 80.94 96 TRP A O 1
ATOM 795 N N . VAL A 1 97 ? 11.686 -6.022 -19.617 1.00 82.38 97 VAL A N 1
ATOM 796 C CA . VAL A 1 97 ? 12.499 -5.730 -18.423 1.00 82.38 97 VAL A CA 1
ATOM 797 C C . VAL A 1 97 ? 11.598 -5.308 -17.264 1.00 82.38 97 VAL A C 1
ATOM 799 O O . VAL A 1 97 ? 11.761 -5.795 -16.149 1.00 82.38 97 VAL A O 1
ATOM 802 N N . ILE A 1 98 ? 10.600 -4.472 -17.547 1.00 83.06 98 ILE A N 1
ATOM 803 C CA . ILE A 1 98 ? 9.608 -4.015 -16.567 1.00 83.06 98 ILE A CA 1
ATOM 804 C C . ILE A 1 98 ? 8.768 -5.186 -16.039 1.00 83.06 98 ILE A C 1
ATOM 806 O O . ILE A 1 98 ? 8.549 -5.318 -14.835 1.00 83.06 98 ILE A O 1
ATOM 810 N N . ILE A 1 99 ? 8.323 -6.078 -16.925 1.00 84.31 99 ILE A N 1
ATOM 811 C CA . ILE A 1 99 ? 7.539 -7.253 -16.532 1.00 84.31 99 ILE A CA 1
ATOM 812 C C . ILE A 1 99 ? 8.383 -8.191 -15.666 1.00 84.31 99 ILE A C 1
ATOM 814 O O . ILE A 1 99 ? 7.903 -8.670 -14.641 1.00 84.31 99 ILE A O 1
ATOM 818 N N . LEU A 1 100 ? 9.636 -8.440 -16.051 1.00 85.06 100 LEU A N 1
ATOM 819 C CA . LEU A 1 100 ? 10.499 -9.411 -15.380 1.00 85.06 100 LEU A CA 1
ATOM 820 C C . LEU A 1 100 ? 11.065 -8.881 -14.053 1.00 85.06 100 LEU A C 1
ATOM 822 O O . LEU A 1 100 ? 11.147 -9.636 -13.088 1.00 85.06 100 LEU A O 1
ATOM 826 N N . GLY A 1 101 ? 11.429 -7.599 -13.994 1.00 81.75 101 GLY A N 1
ATOM 827 C CA . GLY A 1 101 ? 11.982 -6.948 -12.803 1.00 81.75 101 GLY A CA 1
ATOM 828 C C . GLY A 1 101 ? 10.933 -6.365 -11.857 1.00 81.75 101 GLY A C 1
ATOM 829 O O . GLY A 1 101 ? 11.185 -6.273 -10.664 1.00 81.75 101 GLY A O 1
ATOM 830 N N . GLY A 1 102 ? 9.754 -5.994 -12.355 1.00 84.31 102 GLY A N 1
ATOM 831 C CA . GLY A 1 102 ? 8.723 -5.331 -11.558 1.00 84.31 102 GLY A CA 1
ATOM 832 C C . GLY A 1 102 ? 7.499 -6.200 -11.295 1.00 84.31 102 GLY A C 1
ATOM 833 O O . GLY A 1 102 ? 7.223 -6.605 -10.165 1.00 84.31 102 GLY A O 1
ATOM 834 N N . VAL A 1 103 ? 6.752 -6.512 -12.356 1.00 82.94 103 VAL A N 1
ATOM 835 C CA . VAL A 1 103 ? 5.438 -7.173 -12.243 1.00 82.94 103 VAL A CA 1
ATOM 836 C C . VAL A 1 103 ? 5.559 -8.618 -11.749 1.00 82.94 103 VAL A C 1
ATOM 838 O O . VAL A 1 103 ? 4.800 -9.037 -10.873 1.00 82.94 103 VAL A O 1
ATOM 841 N N . ALA A 1 104 ? 6.514 -9.385 -12.279 1.00 86.88 104 ALA A N 1
ATOM 842 C CA . ALA A 1 104 ? 6.684 -10.793 -11.939 1.00 86.88 104 ALA A CA 1
ATOM 843 C C . ALA A 1 104 ? 7.047 -11.015 -10.455 1.00 86.88 104 ALA A C 1
ATOM 845 O O . ALA A 1 104 ? 6.387 -11.848 -9.830 1.00 86.88 104 ALA A O 1
ATOM 846 N N . PRO A 1 105 ? 7.993 -10.273 -9.839 1.00 84.75 105 PRO A N 1
ATOM 847 C CA . PRO A 1 105 ? 8.246 -10.359 -8.399 1.00 84.75 105 PRO A CA 1
ATOM 848 C C . PRO A 1 105 ? 7.025 -10.011 -7.541 1.00 84.75 105 PRO A C 1
ATOM 850 O O . PRO A 1 105 ? 6.704 -10.758 -6.617 1.00 84.75 105 PRO A O 1
ATOM 853 N N . CYS A 1 106 ? 6.299 -8.935 -7.868 1.00 85.56 106 CYS A N 1
ATOM 854 C CA . CYS A 1 106 ? 5.087 -8.545 -7.140 1.00 85.56 106 CYS A CA 1
ATOM 855 C C . CYS A 1 106 ? 4.010 -9.641 -7.188 1.00 85.56 106 CYS A C 1
ATOM 857 O O . CYS A 1 106 ? 3.451 -10.015 -6.153 1.00 85.56 106 CYS A O 1
ATOM 859 N N . LEU A 1 107 ? 3.753 -10.208 -8.372 1.00 86.38 107 LEU A N 1
ATOM 860 C CA . LEU A 1 107 ? 2.815 -11.322 -8.538 1.00 86.38 107 LEU A CA 1
ATOM 861 C C . LEU A 1 107 ? 3.286 -12.584 -7.813 1.00 86.38 107 LEU A C 1
ATOM 863 O O . LEU A 1 107 ? 2.476 -13.256 -7.176 1.00 86.38 107 LEU A O 1
ATOM 867 N N . ALA A 1 108 ? 4.579 -12.905 -7.877 1.00 87.81 108 ALA A N 1
ATOM 868 C CA . ALA A 1 108 ? 5.141 -14.063 -7.194 1.00 87.81 108 ALA A CA 1
ATOM 869 C C . ALA A 1 108 ? 4.951 -13.960 -5.676 1.00 87.81 108 ALA A C 1
ATOM 871 O O . ALA A 1 108 ? 4.479 -14.918 -5.069 1.00 87.81 108 ALA A O 1
ATOM 872 N N . ILE A 1 109 ? 5.240 -12.801 -5.073 1.00 86.56 109 ILE A N 1
ATOM 873 C CA . ILE A 1 109 ? 5.026 -12.559 -3.636 1.00 86.56 109 ILE A CA 1
ATOM 874 C C . ILE A 1 109 ? 3.545 -12.716 -3.281 1.00 86.56 109 ILE A C 1
ATOM 876 O O . ILE A 1 109 ? 3.209 -13.413 -2.325 1.00 86.56 109 ILE A O 1
ATOM 880 N N . PHE A 1 110 ? 2.649 -12.117 -4.067 1.00 84.81 110 PHE A N 1
ATOM 881 C CA . PHE A 1 110 ? 1.211 -12.208 -3.827 1.00 84.81 110 PHE A CA 1
ATOM 882 C C . PHE A 1 110 ? 0.705 -13.657 -3.893 1.00 84.81 110 PHE A C 1
ATOM 884 O O . PHE A 1 110 ? 0.012 -14.115 -2.985 1.00 84.81 110 PHE A O 1
ATOM 891 N N . LEU A 1 111 ? 1.095 -14.415 -4.921 1.00 87.81 111 LEU A N 1
ATOM 892 C CA . LEU A 1 111 ? 0.708 -15.820 -5.079 1.00 87.81 111 LEU A CA 1
ATOM 893 C C . LEU A 1 111 ? 1.315 -16.712 -3.991 1.00 87.81 111 LEU A C 1
ATOM 895 O O . LEU A 1 111 ? 0.610 -17.555 -3.432 1.00 87.81 111 LEU A O 1
ATOM 899 N N . LEU A 1 112 ? 2.591 -16.512 -3.651 1.00 87.88 112 LEU A N 1
ATOM 900 C CA . LEU A 1 112 ? 3.259 -17.242 -2.573 1.00 87.88 112 LEU A CA 1
ATOM 901 C C . LEU A 1 112 ? 2.581 -17.002 -1.223 1.00 87.88 112 LEU A C 1
ATOM 903 O O . LEU A 1 112 ? 2.430 -17.956 -0.465 1.00 87.88 112 LEU A O 1
ATOM 907 N N . SER A 1 113 ? 2.094 -15.788 -0.945 1.00 85.25 113 SER A N 1
ATOM 908 C CA . SER A 1 113 ? 1.304 -15.514 0.263 1.00 85.25 113 SER A CA 1
ATOM 909 C C . SER A 1 113 ? 0.051 -16.391 0.347 1.00 85.25 113 SER A C 1
ATOM 911 O O . SER A 1 113 ? -0.221 -16.965 1.401 1.00 85.25 113 SER A O 1
ATOM 913 N N . PHE A 1 114 ? -0.680 -16.592 -0.756 1.00 84.69 114 PHE A N 1
ATOM 914 C CA . PHE A 1 114 ? -1.828 -17.514 -0.770 1.00 84.69 114 PHE A CA 1
ATOM 915 C C . PHE A 1 114 ? -1.422 -18.979 -0.616 1.00 84.69 114 PHE A C 1
ATOM 917 O O . PHE A 1 114 ? -2.135 -19.747 0.035 1.00 84.69 114 PHE A O 1
ATOM 924 N N . VAL A 1 115 ? -0.297 -19.382 -1.211 1.00 87.94 115 VAL A N 1
ATOM 925 C CA . VAL A 1 115 ? 0.232 -20.742 -1.055 1.00 87.94 115 VAL A CA 1
ATOM 926 C C . VAL A 1 115 ? 0.602 -20.993 0.404 1.00 87.94 115 VAL A C 1
ATOM 928 O O . VAL A 1 115 ? 0.139 -21.978 0.975 1.00 87.94 115 VAL A O 1
ATOM 931 N N . PHE A 1 116 ? 1.346 -20.083 1.040 1.00 84.88 116 PHE A N 1
ATOM 932 C CA . PHE A 1 116 ? 1.698 -20.190 2.456 1.00 84.88 116 PHE A CA 1
ATOM 933 C C . PHE A 1 116 ? 0.478 -20.144 3.372 1.00 84.88 116 PHE A C 1
ATOM 935 O O . PHE A 1 116 ? 0.431 -20.908 4.330 1.00 84.88 116 PHE A O 1
ATOM 942 N N . MET A 1 117 ? -0.549 -19.353 3.049 1.00 84.06 117 MET A N 1
ATOM 943 C CA . MET A 1 117 ? -1.810 -19.356 3.801 1.00 84.06 117 MET A CA 1
ATOM 944 C C . MET A 1 117 ? -2.487 -20.738 3.812 1.00 84.06 117 MET A C 1
ATOM 946 O O . MET A 1 117 ? -3.152 -21.091 4.784 1.00 84.06 117 MET A O 1
ATOM 950 N N . LYS A 1 118 ? -2.323 -21.544 2.754 1.00 82.38 118 LYS A N 1
ATOM 951 C CA . LYS A 1 118 ? -2.870 -22.911 2.684 1.00 82.38 118 LYS A CA 1
ATOM 952 C C . LYS A 1 118 ? -2.035 -23.949 3.429 1.00 82.38 118 LYS A C 1
ATOM 954 O O . LYS A 1 118 ? -2.543 -25.039 3.699 1.00 82.38 118 LYS A O 1
ATOM 959 N N . ILE A 1 119 ? -0.782 -23.648 3.763 1.00 84.50 119 ILE A N 1
ATOM 960 C CA . ILE A 1 119 ? 0.047 -24.542 4.569 1.00 84.50 119 ILE A CA 1
ATOM 961 C C . ILE A 1 119 ? -0.432 -24.418 6.018 1.00 84.50 119 ILE A C 1
ATOM 963 O O . ILE A 1 119 ? -0.099 -23.485 6.743 1.00 84.50 119 ILE A O 1
ATOM 967 N N . LYS A 1 120 ? -1.299 -25.359 6.404 1.00 59.69 120 LYS A N 1
ATOM 968 C CA . LYS A 1 120 ? -1.912 -25.481 7.729 1.00 59.69 120 LYS A CA 1
ATOM 969 C C . LYS A 1 120 ? -0.836 -25.406 8.819 1.00 59.69 120 LYS A C 1
ATOM 971 O O . LYS A 1 120 ? 0.054 -26.252 8.875 1.00 59.69 120 LYS A O 1
ATOM 976 N N . LYS A 1 121 ? -0.944 -24.403 9.693 1.00 58.34 121 LYS A N 1
ATOM 977 C CA . LYS A 1 121 ? -0.118 -24.263 10.898 1.00 58.34 121 LYS A CA 1
ATOM 978 C C . LYS A 1 121 ? -0.325 -25.502 11.781 1.00 58.34 121 LYS A C 1
ATOM 980 O O . LYS A 1 121 ? -1.465 -25.829 12.105 1.00 58.34 121 LYS A O 1
ATOM 985 N N . HIS A 1 122 ? 0.755 -26.199 12.131 1.00 48.62 122 HIS A N 1
ATOM 986 C CA . HIS A 1 122 ? 0.718 -27.236 13.163 1.00 48.62 122 HIS A CA 1
ATOM 987 C C . HIS A 1 122 ? 0.356 -26.543 14.487 1.00 48.62 122 HIS A C 1
ATOM 989 O O . HIS A 1 122 ? 0.994 -25.554 14.848 1.00 48.62 122 HIS A O 1
ATOM 995 N N . GLU A 1 123 ? -0.712 -26.988 15.149 1.00 54.34 123 GLU A N 1
ATOM 996 C CA . GLU A 1 123 ? -1.136 -26.456 16.448 1.00 54.34 123 GLU A CA 1
ATOM 997 C C . GLU A 1 123 ? -0.010 -26.663 17.468 1.00 54.34 123 GLU A C 1
ATOM 999 O O . GLU A 1 123 ? 0.331 -27.799 17.799 1.00 54.34 123 GLU A O 1
ATOM 1004 N N . GLU A 1 124 ? 0.578 -25.569 17.957 1.00 51.72 124 GLU A N 1
ATOM 1005 C CA . GLU A 1 124 ? 1.308 -25.601 19.221 1.00 51.72 124 GLU A CA 1
ATOM 1006 C C . GLU A 1 124 ? 0.266 -25.625 20.338 1.00 51.72 124 GLU A C 1
ATOM 1008 O O . GLU A 1 124 ? -0.421 -24.637 20.600 1.00 51.72 124 GLU A O 1
ATOM 1013 N N . VAL A 1 125 ? 0.114 -26.809 20.927 1.00 50.16 125 VAL A N 1
ATOM 1014 C CA . VAL A 1 125 ? -0.644 -27.056 22.150 1.00 50.16 125 VAL A CA 1
ATOM 1015 C C . VAL A 1 125 ? 0.135 -26.424 23.307 1.00 50.16 125 VAL A C 1
ATOM 1017 O O . VAL A 1 125 ? 1.242 -26.872 23.606 1.00 50.16 125 VAL A O 1
ATOM 1020 N N . ILE A 1 126 ? -0.435 -25.397 23.943 1.00 51.44 126 ILE A N 1
ATOM 1021 C CA . ILE A 1 126 ? -0.047 -24.918 25.280 1.00 51.44 126 ILE A CA 1
ATOM 1022 C C . ILE A 1 126 ? -1.298 -24.930 26.150 1.00 51.44 126 ILE A C 1
ATOM 1024 O O . ILE A 1 126 ? -2.323 -24.372 25.691 1.00 51.44 126 ILE A O 1
#

Nearest PDB structures (foldseek):
  3tt1-assembly2_B  TM=7.211E-01  e=3.885E-02  Aquifex aeolicus
  3qs4-assembly1_A  TM=7.071E-01  e=3.683E-02  Aquifex aeolicus
  4fxz-assembly1_A  TM=7.044E-01  e=4.098E-02  Aquifex aeolicus VF5
  4hod-assembly1_A  TM=7.051E-01  e=4.098E-02  Aquifex aeolicus VF5
  7dix-assembly1_A  TM=6.921E-01  e=9.118E-02  Aquifex aeolicus

Organism: NCBI:txid412755

Radius of gyration: 19.3 Å; Cα contacts (8 Å, |Δi|>4): 84; chains: 1; bounding box: 43×38×51 Å

InterPro domains:
  IPR000175 Sodium:neurotransmitter symporter [PF00209] (1-116)
  IPR000175 Sodium:neurotransmitter symporter [PS50267] (1-101)
  IPR000175 Sodium:neurotransmitter symporter [PTHR11616] (1-119)
  IPR037272 Sodium:neurotransmitter symporter superfamily [SSF161070] (3-116)